Protein AF-A0A2A7A8S9-F1 (afdb_monomer_lite)

Foldseek 3Di:
DCCVQCVVLPDPDDDQRQLSVLQVVCVVVVHNPDRDRAQFPRVVVVLVVVVQWFAQLDQPDDFSKKWFFQPVLPLGTPHIWTFRDDPSQKTWTFTDNPVNHTDIDMDGSNHPRTGTIGHPPD

Sequence (122 aa):
GGYPYWSWYGFDSRVEWCACFVSWCYNQAGKSEPRFAGCEWQGVPWFQSHGQWGARGYNNLAPGDAIFFDWDLDGTADHVGIVIGTDGSRVYTVEGNSGDACKIKSYDLNYQSIKGYGLMNW

pLDDT: mean 97.31, std 2.48, range [77.56, 98.88]

Organism: NCBI:txid853

Secondary structure (DSSP, 8-state):
--HHHHHHHT-SS----HHHHHHHHHHHTT---S--S-IIIIIHHHHHHTT-EEETT-----TT-EEEE-SSSSS---EEEEEEEE-SSEEEEEESSTTSS-EEEEEETT-TTEEEEE----

Structure (mmCIF, N/CA/C/O backbone):
data_AF-A0A2A7A8S9-F1
#
_entry.id   AF-A0A2A7A8S9-F1
#
loop_
_atom_site.group_PDB
_atom_site.id
_atom_site.type_symbol
_atom_site.label_atom_id
_atom_site.label_alt_id
_atom_site.label_comp_id
_atom_site.label_asym_id
_atom_site.label_entity_id
_atom_site.label_seq_id
_atom_site.pdbx_PDB_ins_code
_atom_site.Cartn_x
_atom_site.Cartn_y
_atom_site.Cartn_z
_atom_site.occupancy
_atom_site.B_iso_or_equiv
_atom_site.auth_seq_id
_atom_site.auth_comp_id
_atom_site.auth_asym_id
_atom_site.auth_atom_id
_atom_site.pdbx_PDB_model_num
ATOM 1 N N . GLY A 1 1 ? 9.889 -13.444 -6.373 1.00 91.94 1 GLY A N 1
ATOM 2 C CA . GLY A 1 1 ? 8.440 -13.400 -6.626 1.00 91.94 1 GLY A CA 1
ATOM 3 C C . GLY A 1 1 ? 8.059 -12.117 -7.341 1.00 91.94 1 GLY A C 1
ATOM 4 O O . GLY A 1 1 ? 8.930 -11.340 -7.727 1.00 91.94 1 GLY A O 1
ATOM 5 N N . GLY A 1 2 ? 6.762 -11.916 -7.576 1.00 96.69 2 GLY A N 1
ATOM 6 C CA . GLY A 1 2 ? 6.211 -10.633 -8.033 1.00 96.69 2 GLY A CA 1
ATOM 7 C C . GLY A 1 2 ? 6.432 -10.235 -9.498 1.00 96.69 2 GLY A C 1
ATOM 8 O O . GLY A 1 2 ? 6.089 -9.106 -9.834 1.00 96.69 2 GLY A O 1
ATOM 9 N N . TYR A 1 3 ? 6.965 -11.123 -10.357 1.00 98.00 3 TYR A N 1
ATOM 10 C CA . TYR A 1 3 ? 7.277 -10.824 -11.771 1.00 98.00 3 TYR A CA 1
ATOM 11 C C . TYR A 1 3 ? 6.167 -10.061 -12.513 1.00 98.00 3 TYR A C 1
ATOM 13 O O . TYR A 1 3 ? 6.476 -9.021 -13.092 1.00 98.00 3 TYR A O 1
ATOM 21 N N . PRO A 1 4 ? 4.882 -10.471 -12.441 1.00 97.62 4 PRO A N 1
ATOM 22 C CA . PRO A 1 4 ? 3.819 -9.756 -13.145 1.00 97.62 4 PRO A CA 1
ATOM 23 C C . PRO A 1 4 ? 3.672 -8.289 -12.725 1.00 97.62 4 PRO A C 1
ATOM 25 O O . PRO A 1 4 ? 3.300 -7.466 -13.549 1.00 97.62 4 PRO A O 1
ATOM 28 N N . TYR A 1 5 ? 3.970 -7.949 -11.468 1.00 98.38 5 TYR A N 1
ATOM 29 C CA . TYR A 1 5 ? 3.676 -6.630 -10.907 1.00 98.38 5 TYR A CA 1
ATOM 30 C C . TYR A 1 5 ? 4.771 -5.614 -11.219 1.00 98.38 5 TYR A C 1
ATOM 32 O O . TYR A 1 5 ? 4.488 -4.550 -11.765 1.00 98.38 5 TYR A O 1
ATOM 40 N N . TRP A 1 6 ? 6.031 -5.933 -10.903 1.00 98.38 6 TRP A N 1
ATOM 41 C CA . TRP A 1 6 ? 7.136 -5.006 -11.163 1.00 98.38 6 TRP A CA 1
ATOM 42 C C . TRP A 1 6 ? 7.474 -4.913 -12.656 1.00 98.38 6 TRP A C 1
ATOM 44 O O . TRP A 1 6 ? 7.823 -3.832 -13.127 1.00 98.38 6 TRP A O 1
ATOM 54 N N . SER A 1 7 ? 7.297 -5.996 -13.425 1.00 98.38 7 SER A N 1
ATOM 55 C CA . SER A 1 7 ? 7.509 -5.958 -14.876 1.00 98.38 7 SER A CA 1
ATOM 56 C C . SER A 1 7 ? 6.427 -5.133 -15.574 1.00 98.38 7 SER A C 1
ATOM 58 O O . SER A 1 7 ? 6.760 -4.268 -16.378 1.00 98.38 7 SER A O 1
ATOM 60 N N . TRP A 1 8 ? 5.146 -5.307 -15.208 1.00 98.19 8 TRP A N 1
ATOM 61 C CA . TRP A 1 8 ? 4.055 -4.462 -15.717 1.00 98.19 8 TRP A CA 1
ATOM 62 C C . TRP A 1 8 ? 4.272 -2.981 -15.401 1.00 98.19 8 TRP A C 1
ATOM 64 O O . TRP A 1 8 ? 3.982 -2.121 -16.233 1.00 98.19 8 TRP A O 1
ATOM 74 N N . TYR A 1 9 ? 4.793 -2.674 -14.210 1.00 98.06 9 TYR A N 1
ATOM 75 C CA . TYR A 1 9 ? 5.046 -1.289 -13.830 1.00 98.06 9 TYR A CA 1
ATOM 76 C C . TYR A 1 9 ? 6.106 -0.628 -14.728 1.00 98.06 9 TYR A C 1
ATOM 78 O O . TYR A 1 9 ? 6.002 0.573 -14.994 1.00 98.06 9 TYR A O 1
ATOM 86 N N . GLY A 1 10 ? 7.071 -1.416 -15.221 1.00 98.19 10 GLY A N 1
ATOM 87 C CA . GLY A 1 10 ? 8.119 -0.995 -16.153 1.00 98.19 10 GLY A CA 1
ATOM 88 C C . GLY A 1 10 ? 9.552 -1.254 -15.676 1.00 98.19 10 GLY A C 1
ATOM 89 O O . GLY A 1 10 ? 10.472 -0.650 -16.216 1.00 98.19 10 GLY A O 1
ATOM 90 N N . PHE A 1 11 ? 9.764 -2.094 -14.656 1.00 98.12 11 PHE A N 1
ATOM 91 C CA . PHE A 1 11 ? 11.111 -2.447 -14.198 1.00 98.12 11 PHE A CA 1
ATOM 92 C C . PHE A 1 11 ? 11.693 -3.621 -14.995 1.00 98.12 11 PHE A C 1
ATOM 94 O O . PHE A 1 11 ? 11.037 -4.649 -15.169 1.00 98.12 11 PHE A O 1
ATOM 101 N N . ASP A 1 12 ? 12.962 -3.501 -15.389 1.00 97.75 12 ASP A N 1
ATOM 102 C CA . ASP A 1 12 ? 13.697 -4.546 -16.123 1.00 97.75 12 ASP A CA 1
ATOM 103 C C . ASP A 1 12 ? 14.243 -5.665 -15.217 1.00 97.75 12 ASP A C 1
ATOM 105 O O . ASP A 1 12 ? 14.714 -6.699 -15.691 1.00 97.75 12 ASP A O 1
ATOM 109 N N . SER A 1 13 ? 14.207 -5.474 -13.895 1.00 97.44 13 SER A N 1
ATOM 110 C CA . SER A 1 13 ? 14.664 -6.460 -12.913 1.00 97.44 13 SER A CA 1
ATOM 111 C C . SER A 1 13 ? 13.852 -6.398 -11.616 1.00 97.44 13 SER A C 1
ATOM 113 O O . SER A 1 13 ? 13.062 -5.479 -11.397 1.00 97.44 13 SER A O 1
ATOM 115 N N . ARG A 1 14 ? 14.021 -7.410 -10.755 1.00 97.38 14 ARG A N 1
ATOM 116 C CA . ARG A 1 14 ? 13.248 -7.558 -9.515 1.00 97.38 14 ARG A CA 1
ATOM 117 C C . ARG A 1 14 ? 13.529 -6.406 -8.547 1.00 97.38 14 ARG A C 1
ATOM 119 O O . ARG A 1 14 ? 14.652 -6.251 -8.078 1.00 97.38 14 ARG A O 1
ATOM 126 N N . VAL A 1 15 ? 12.469 -5.698 -8.168 1.00 97.62 15 VAL A N 1
ATOM 127 C CA . VAL A 1 15 ? 12.444 -4.688 -7.097 1.00 97.62 15 VAL A CA 1
ATOM 128 C C . VAL A 1 15 ? 11.531 -5.138 -5.955 1.00 97.62 15 VAL A C 1
ATOM 130 O O . VAL A 1 15 ? 10.794 -6.119 -6.096 1.00 97.62 15 VAL A O 1
ATOM 133 N N . GLU A 1 16 ? 11.553 -4.429 -4.824 1.00 97.56 16 GLU A N 1
ATOM 134 C CA . GLU A 1 16 ? 10.491 -4.566 -3.824 1.00 97.56 16 GLU A CA 1
ATOM 135 C C . GLU A 1 16 ? 9.163 -4.119 -4.447 1.00 97.56 16 GLU A C 1
ATOM 137 O O . GLU A 1 16 ? 9.051 -3.035 -5.016 1.00 97.56 16 GLU A O 1
ATOM 142 N N . TRP A 1 17 ? 8.163 -4.997 -4.416 1.00 98.50 17 TRP A N 1
ATOM 143 C CA . TRP A 1 17 ? 7.042 -4.929 -5.358 1.00 98.50 17 TRP A CA 1
ATOM 144 C C . TRP A 1 17 ? 5.676 -4.718 -4.699 1.00 98.50 17 TRP A C 1
ATOM 146 O O . TRP A 1 17 ? 4.660 -4.838 -5.377 1.00 98.50 17 TRP A O 1
ATOM 156 N N . CYS A 1 18 ? 5.625 -4.369 -3.410 1.00 98.50 18 CYS A N 1
ATOM 157 C CA . CYS A 1 18 ? 4.373 -4.069 -2.700 1.00 98.50 18 CYS A CA 1
ATOM 158 C C . CYS A 1 18 ? 3.587 -2.927 -3.371 1.00 98.50 18 CYS A C 1
ATOM 160 O O . CYS A 1 18 ? 2.428 -3.109 -3.729 1.00 98.50 18 CYS A O 1
ATOM 162 N N . ALA A 1 19 ? 4.233 -1.792 -3.649 1.00 98.75 19 ALA A N 1
ATOM 163 C CA . ALA A 1 19 ? 3.608 -0.658 -4.334 1.00 98.75 19 ALA A CA 1
ATOM 164 C C . ALA A 1 19 ? 3.241 -0.970 -5.795 1.00 98.75 19 ALA A C 1
ATOM 166 O O . ALA A 1 19 ? 2.152 -0.623 -6.253 1.00 98.75 19 ALA A O 1
ATOM 167 N N . CYS A 1 20 ? 4.102 -1.708 -6.507 1.00 98.75 20 CYS A N 1
ATOM 168 C CA . CYS A 1 20 ? 3.796 -2.178 -7.860 1.00 98.75 20 CYS A CA 1
ATOM 169 C C . CYS A 1 20 ? 2.545 -3.066 -7.876 1.00 98.75 20 CYS A C 1
ATOM 171 O O . CYS A 1 20 ? 1.713 -2.931 -8.767 1.00 98.75 20 CYS A O 1
ATOM 173 N N . PHE A 1 21 ? 2.399 -3.952 -6.885 1.00 98.81 21 PHE A N 1
ATOM 174 C CA . PHE A 1 21 ? 1.224 -4.805 -6.719 1.00 98.81 21 PHE A CA 1
ATOM 175 C C . PHE A 1 21 ? -0.047 -3.981 -6.500 1.00 98.81 21 PHE A C 1
ATOM 177 O O . PHE A 1 21 ? -1.031 -4.209 -7.197 1.00 98.81 21 PHE A O 1
ATOM 184 N N . VAL A 1 22 ? -0.015 -2.990 -5.602 1.00 98.81 22 VAL A N 1
ATOM 185 C CA . VAL A 1 22 ? -1.171 -2.113 -5.351 1.00 98.81 22 VAL A CA 1
ATOM 186 C C . VAL A 1 22 ? -1.578 -1.355 -6.620 1.00 98.81 22 VAL A C 1
ATOM 188 O O . VAL A 1 22 ? -2.737 -1.420 -7.028 1.00 98.81 22 VAL A O 1
ATOM 191 N N . SER A 1 23 ? -0.618 -0.732 -7.309 1.00 98.69 23 SER A N 1
ATOM 192 C CA . SER A 1 23 ? -0.864 -0.042 -8.585 1.00 98.69 23 SER A CA 1
ATOM 193 C C . SER A 1 23 ? -1.400 -0.968 -9.672 1.00 98.69 23 SER A C 1
ATOM 195 O O . SER A 1 23 ? -2.289 -0.592 -10.436 1.00 98.69 23 SER A O 1
ATOM 197 N N . TRP A 1 24 ? -0.877 -2.193 -9.747 1.00 98.62 24 TRP A N 1
ATOM 198 C CA . TRP A 1 24 ? -1.349 -3.198 -10.691 1.00 98.62 24 TRP A CA 1
ATOM 199 C C . TRP A 1 24 ? -2.802 -3.576 -10.401 1.00 98.62 24 TRP A C 1
ATOM 201 O O . TRP A 1 24 ? -3.620 -3.589 -11.317 1.00 98.62 24 TRP A O 1
ATOM 211 N N . CYS A 1 25 ? -3.157 -3.813 -9.136 1.00 98.44 25 CYS A N 1
ATOM 212 C CA . CYS A 1 25 ? -4.530 -4.110 -8.731 1.00 98.44 25 CYS A CA 1
ATOM 213 C C . CYS A 1 25 ? -5.495 -2.967 -9.071 1.00 98.44 25 CYS A C 1
ATOM 215 O O . CYS A 1 25 ? -6.568 -3.230 -9.613 1.00 98.44 25 CYS A O 1
ATOM 217 N N . TYR A 1 26 ? -5.116 -1.710 -8.825 1.00 98.19 26 TYR A N 1
ATOM 218 C CA . TYR A 1 26 ? -5.927 -0.558 -9.234 1.00 98.19 26 TYR A CA 1
ATOM 219 C C . TYR A 1 26 ? -6.114 -0.497 -10.749 1.00 98.19 26 TYR A C 1
ATOM 221 O O . TYR A 1 26 ? -7.236 -0.300 -11.221 1.00 98.19 26 TYR A O 1
ATOM 229 N N . ASN A 1 27 ? -5.061 -0.777 -11.518 1.00 98.12 27 ASN A N 1
ATOM 230 C CA . ASN A 1 27 ? -5.166 -0.861 -12.968 1.00 98.12 27 ASN A CA 1
ATOM 231 C C . ASN A 1 27 ? -6.112 -1.975 -13.432 1.00 98.12 27 ASN A C 1
ATOM 233 O O . ASN A 1 27 ? -6.950 -1.730 -14.299 1.00 98.12 27 ASN A O 1
ATOM 237 N N . GLN A 1 28 ? -6.044 -3.163 -12.824 1.00 97.56 28 GLN A N 1
ATOM 238 C CA . GLN A 1 28 ? -6.983 -4.254 -13.114 1.00 97.56 28 GLN A CA 1
ATOM 239 C C . GLN A 1 28 ? -8.431 -3.899 -12.746 1.00 97.56 28 GLN A C 1
ATOM 241 O O . GLN A 1 28 ? -9.360 -4.360 -13.404 1.00 97.56 28 GLN A O 1
ATOM 246 N N . ALA A 1 29 ? -8.636 -3.039 -11.746 1.00 96.19 29 ALA A N 1
ATOM 247 C CA . ALA A 1 29 ? -9.943 -2.488 -11.387 1.00 96.19 29 ALA A CA 1
ATOM 248 C C . ALA A 1 29 ? -10.407 -1.338 -12.311 1.00 96.19 29 ALA A C 1
ATOM 250 O O . ALA A 1 29 ? -11.406 -0.675 -12.027 1.00 96.19 29 ALA A O 1
ATOM 251 N N . GLY A 1 30 ? -9.694 -1.074 -13.412 1.00 96.69 30 GLY A N 1
ATOM 252 C CA . GLY A 1 30 ? -10.035 -0.033 -14.382 1.00 96.69 30 GLY A CA 1
ATOM 253 C C . GLY A 1 30 ? -9.667 1.384 -13.938 1.00 96.69 30 GLY A C 1
ATOM 254 O O . GLY A 1 30 ? -10.208 2.350 -14.476 1.00 96.69 30 GLY A O 1
ATOM 255 N N . LYS A 1 31 ? -8.768 1.535 -12.957 1.00 95.38 31 LYS A N 1
ATOM 256 C CA . LYS A 1 31 ? -8.288 2.836 -12.474 1.00 95.38 31 LYS A CA 1
ATOM 257 C C . LYS A 1 31 ? -6.878 3.102 -12.992 1.00 95.38 31 LYS A C 1
ATOM 259 O O . LYS A 1 31 ? -5.965 2.310 -12.783 1.00 95.38 31 LYS A O 1
ATOM 264 N N . SER A 1 32 ? -6.690 4.225 -13.680 1.00 94.12 32 SER A N 1
ATOM 265 C CA . SER A 1 32 ? -5.358 4.650 -14.131 1.00 94.12 32 SER A CA 1
ATOM 266 C C . SER A 1 32 ? -4.511 5.234 -13.000 1.00 94.12 32 SER A C 1
ATOM 268 O O . SER A 1 32 ? -3.291 5.202 -13.097 1.00 94.12 32 SER A O 1
ATOM 270 N N . GLU A 1 33 ? -5.157 5.750 -11.953 1.00 95.50 33 GLU A N 1
ATOM 271 C CA . GLU A 1 33 ? -4.535 6.356 -10.778 1.00 95.50 33 GLU A CA 1
ATOM 272 C C . GLU A 1 33 ? -5.257 5.898 -9.496 1.00 95.50 33 GLU A C 1
ATOM 274 O O . GLU A 1 33 ? -6.464 5.626 -9.551 1.00 95.50 33 GLU A O 1
ATOM 279 N N . PRO A 1 34 ? -4.554 5.830 -8.352 1.00 96.38 34 PRO A N 1
ATOM 280 C CA . PRO A 1 34 ? -3.134 6.145 -8.180 1.00 96.38 34 PRO A CA 1
ATOM 281 C C . PRO A 1 34 ? -2.201 5.089 -8.787 1.00 96.38 34 PRO A C 1
ATOM 283 O O . PRO A 1 34 ? -2.433 3.887 -8.653 1.00 96.38 34 PRO A O 1
ATOM 286 N N . ARG A 1 35 ? -1.115 5.541 -9.423 1.00 97.69 35 ARG A N 1
ATOM 287 C CA . ARG A 1 35 ? -0.036 4.694 -9.949 1.00 97.69 35 ARG A CA 1
ATOM 288 C C . ARG A 1 35 ? 1.311 5.087 -9.338 1.00 97.69 35 ARG A C 1
ATOM 290 O O . ARG A 1 35 ? 1.875 6.133 -9.641 1.00 97.69 35 ARG A O 1
ATOM 297 N N . PHE A 1 36 ? 1.846 4.211 -8.496 1.00 98.56 36 PHE A N 1
ATOM 298 C CA . PHE A 1 36 ? 3.089 4.405 -7.752 1.00 98.56 36 PHE A CA 1
ATOM 299 C C . PHE A 1 36 ? 3.884 3.099 -7.563 1.00 98.56 36 PHE A C 1
ATOM 301 O O . PHE A 1 36 ? 3.329 2.007 -7.442 1.00 98.56 36 PHE A O 1
ATOM 308 N N . ALA A 1 37 ? 5.210 3.214 -7.494 1.00 98.19 37 ALA A N 1
ATOM 309 C CA . ALA A 1 37 ? 6.135 2.127 -7.161 1.00 98.19 37 ALA A CA 1
ATOM 310 C C . ALA A 1 37 ? 6.932 2.391 -5.874 1.00 98.19 37 ALA A C 1
ATOM 312 O O . ALA A 1 37 ? 7.650 1.507 -5.415 1.00 98.19 37 ALA A O 1
ATOM 313 N N . GLY A 1 38 ? 6.794 3.579 -5.279 1.00 98.25 38 GLY A N 1
ATOM 314 C CA . GLY A 1 38 ? 7.345 3.922 -3.968 1.00 98.25 38 GLY A CA 1
ATOM 315 C C . GLY A 1 38 ? 6.254 4.178 -2.935 1.00 98.25 38 GLY A C 1
ATOM 316 O O . GLY A 1 38 ? 5.302 4.905 -3.219 1.00 98.25 38 GLY A O 1
ATOM 317 N N . CYS A 1 39 ? 6.402 3.620 -1.734 1.00 98.19 39 CYS A N 1
ATOM 318 C CA . CYS A 1 39 ? 5.463 3.834 -0.633 1.00 98.19 39 CYS A CA 1
ATOM 319 C C . CYS A 1 39 ? 5.508 5.295 -0.150 1.00 98.19 39 CYS A C 1
ATOM 321 O O . CYS A 1 39 ? 4.546 6.032 -0.359 1.00 98.19 39 CYS A O 1
ATOM 323 N N . GLU A 1 40 ? 6.636 5.732 0.424 1.00 98.06 40 GLU A N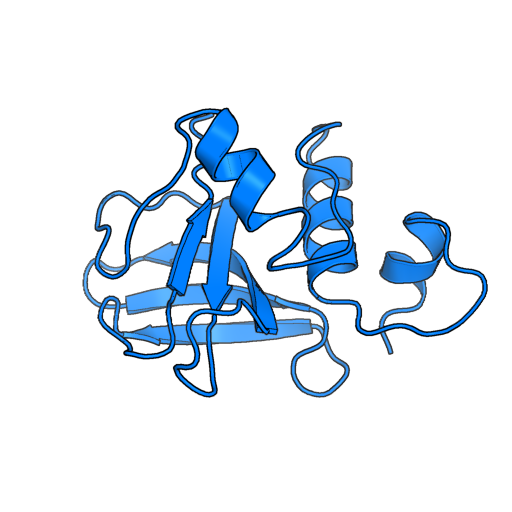 1
ATOM 324 C CA . GLU A 1 40 ? 6.752 7.064 1.040 1.00 98.06 40 GLU A CA 1
ATOM 325 C C . GLU A 1 40 ? 6.867 8.203 0.023 1.00 98.06 40 GLU A C 1
ATOM 327 O O . GLU A 1 40 ? 6.229 9.232 0.180 1.00 98.06 40 GLU A O 1
ATOM 332 N N . TRP A 1 41 ? 7.667 8.052 -1.033 1.00 97.50 41 TRP A N 1
ATOM 333 C CA . TRP A 1 41 ? 7.970 9.159 -1.956 1.00 97.50 41 TRP A CA 1
ATOM 334 C C . TRP A 1 41 ? 6.982 9.303 -3.122 1.00 97.50 41 TRP A C 1
ATOM 336 O O . TRP A 1 41 ? 7.088 10.261 -3.885 1.00 97.50 41 TRP A O 1
ATOM 346 N N . GLN A 1 42 ? 6.031 8.375 -3.292 1.00 98.44 42 GLN A N 1
ATOM 347 C CA . GLN A 1 42 ? 5.015 8.449 -4.354 1.00 98.44 42 GLN A CA 1
ATOM 348 C C . GLN A 1 42 ? 3.599 8.199 -3.828 1.00 98.44 42 GLN A C 1
ATOM 350 O O . GLN A 1 42 ? 2.747 9.068 -3.977 1.00 98.44 42 GLN A O 1
ATOM 355 N N . GLY A 1 43 ? 3.338 7.048 -3.201 1.00 98.38 43 GLY A N 1
ATOM 356 C CA . GLY A 1 43 ? 1.994 6.674 -2.751 1.00 98.38 43 GLY A CA 1
ATOM 357 C C . GLY A 1 43 ? 1.435 7.626 -1.692 1.00 98.38 43 GLY A C 1
ATOM 358 O O . GLY A 1 43 ? 0.395 8.246 -1.906 1.00 98.38 43 GLY A O 1
ATOM 359 N N . VAL A 1 44 ? 2.149 7.788 -0.575 1.00 98.75 44 VAL A N 1
ATOM 360 C CA . VAL A 1 44 ? 1.759 8.690 0.526 1.00 98.75 44 VAL A CA 1
ATOM 361 C C . VAL A 1 44 ? 1.484 10.128 0.040 1.00 98.75 44 VAL A C 1
ATOM 363 O O . VAL A 1 44 ? 0.369 10.612 0.262 1.00 98.75 44 VAL A O 1
ATOM 366 N N . PRO A 1 45 ? 2.408 10.824 -0.658 1.00 98.50 45 PRO A N 1
ATOM 367 C CA . PRO A 1 45 ? 2.177 12.196 -1.105 1.00 98.50 45 PRO A CA 1
ATOM 368 C C . PRO A 1 45 ? 1.077 12.304 -2.165 1.00 98.50 45 PRO A C 1
ATOM 370 O O . PRO A 1 45 ? 0.385 13.323 -2.211 1.00 98.50 45 PRO A O 1
ATOM 373 N N . TRP A 1 46 ? 0.859 11.274 -2.993 1.00 98.50 46 TRP A N 1
ATOM 374 C CA . TRP A 1 46 ? -0.268 11.261 -3.925 1.00 98.50 46 TRP A CA 1
ATOM 375 C C . TRP A 1 46 ? -1.589 11.340 -3.157 1.00 98.50 46 TRP A C 1
ATOM 377 O O . TRP A 1 46 ? -2.353 12.280 -3.358 1.00 98.50 46 TRP A O 1
ATOM 387 N N . PHE A 1 47 ? -1.822 10.444 -2.195 1.00 98.56 47 PHE A N 1
ATOM 388 C CA . PHE A 1 47 ? -3.066 10.453 -1.417 1.00 98.56 47 PHE A CA 1
ATOM 389 C C . PHE A 1 47 ? -3.226 11.734 -0.590 1.00 98.56 47 PHE A C 1
ATOM 391 O O . PHE A 1 47 ? -4.312 12.309 -0.541 1.00 98.56 47 PHE A O 1
ATOM 398 N N . GLN A 1 48 ? -2.144 12.234 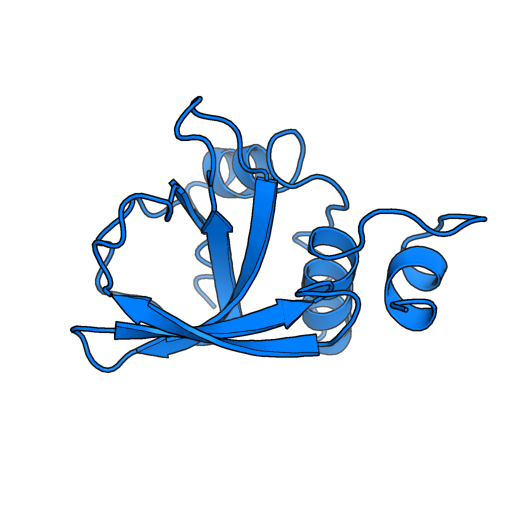0.011 1.00 98.31 48 GLN A N 1
ATOM 399 C CA . GLN A 1 48 ? -2.173 13.488 0.770 1.00 98.31 48 GLN A CA 1
ATOM 400 C C . GLN A 1 48 ? -2.523 14.696 -0.108 1.00 98.31 48 GLN A C 1
ATOM 402 O O . GLN A 1 48 ? -3.382 15.493 0.267 1.00 98.31 48 GLN A O 1
ATOM 407 N N . SER A 1 49 ? -1.910 14.823 -1.289 1.00 98.12 49 SER A N 1
ATOM 408 C CA . SER A 1 49 ? -2.171 15.943 -2.209 1.00 98.12 49 SER A CA 1
ATOM 409 C C . SER A 1 49 ? -3.583 15.933 -2.800 1.00 98.12 49 SER A C 1
ATOM 411 O O . SER A 1 49 ? -4.103 16.993 -3.141 1.00 98.12 49 SER A O 1
ATOM 413 N N . HIS A 1 50 ? -4.234 14.769 -2.853 1.00 97.31 50 HIS A N 1
ATOM 414 C CA . HIS A 1 50 ? -5.625 14.625 -3.291 1.00 97.31 50 HIS A CA 1
ATOM 415 C C . HIS A 1 50 ? -6.641 14.768 -2.143 1.00 97.31 50 HIS A C 1
ATOM 417 O O . HIS A 1 50 ? -7.840 14.608 -2.362 1.00 97.31 50 HIS A O 1
ATOM 423 N N . GLY A 1 51 ? -6.194 15.060 -0.913 1.00 97.62 51 GLY A N 1
ATOM 424 C CA . GLY A 1 51 ? -7.073 15.116 0.263 1.00 97.62 51 GLY A CA 1
ATOM 425 C C . GLY A 1 51 ? -7.667 13.753 0.637 1.00 97.62 51 GLY A C 1
ATOM 426 O O . GLY A 1 51 ? -8.698 13.677 1.299 1.00 97.62 51 GLY A O 1
ATOM 427 N N . GLN A 1 52 ? -7.022 12.675 0.199 1.00 97.94 52 GLN A N 1
ATOM 428 C CA . GLN A 1 52 ? -7.461 11.287 0.302 1.00 97.94 52 GLN A CA 1
ATOM 429 C C . GLN A 1 52 ? -6.611 10.510 1.316 1.00 97.94 52 GLN A C 1
ATOM 431 O O . GLN A 1 52 ? -6.268 9.353 1.102 1.00 97.94 52 GLN A O 1
ATOM 436 N N . TRP A 1 53 ? -6.235 11.146 2.427 1.00 98.25 53 TRP A N 1
ATOM 437 C CA . TRP A 1 53 ? -5.397 10.527 3.454 1.00 98.25 53 TRP A CA 1
ATOM 438 C C . TRP A 1 53 ? -6.144 10.367 4.779 1.00 98.25 53 TRP A C 1
ATOM 440 O O . TRP A 1 53 ? -6.642 11.342 5.344 1.00 98.25 53 TRP A O 1
ATOM 450 N N . GLY A 1 54 ? -6.177 9.140 5.298 1.00 97.75 54 GLY A N 1
ATOM 451 C CA . GLY A 1 54 ? -6.649 8.808 6.641 1.00 97.75 54 GLY A CA 1
ATOM 452 C C . GLY A 1 54 ? -5.479 8.469 7.567 1.00 97.75 54 GLY A C 1
ATOM 453 O O . GLY A 1 54 ? -4.581 7.719 7.195 1.00 97.75 54 GLY A O 1
ATOM 454 N N . ALA A 1 55 ? -5.472 8.994 8.792 1.00 96.44 55 ALA A N 1
ATOM 455 C CA . ALA A 1 55 ? -4.455 8.640 9.787 1.00 96.44 55 ALA A CA 1
ATOM 456 C C . ALA A 1 55 ? -4.676 7.226 10.366 1.00 96.44 55 ALA A C 1
ATOM 458 O O . ALA A 1 55 ? -5.737 6.625 10.195 1.00 96.44 55 ALA A O 1
ATOM 459 N N . ARG A 1 56 ? -3.692 6.690 11.101 1.00 96.00 56 ARG A N 1
ATOM 460 C CA . ARG A 1 56 ? -3.877 5.472 11.914 1.00 96.00 56 ARG A CA 1
ATOM 461 C C . ARG A 1 56 ? -5.137 5.583 12.788 1.00 96.00 56 ARG A C 1
ATOM 463 O O . ARG A 1 56 ? -5.420 6.648 13.330 1.00 96.00 56 ARG A O 1
ATOM 470 N N . GLY A 1 57 ? -5.877 4.483 12.930 1.00 93.31 57 GLY A 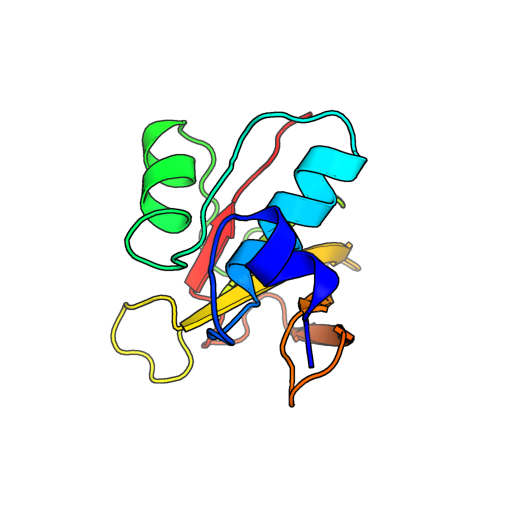N 1
ATOM 471 C CA . GLY A 1 57 ? -7.152 4.464 13.654 1.00 93.31 57 GLY A CA 1
ATOM 472 C C . GLY A 1 57 ? -8.351 4.998 12.859 1.00 93.31 57 GLY A C 1
ATOM 473 O O . GLY A 1 57 ? -9.451 5.056 13.405 1.00 93.31 57 GLY A O 1
ATOM 474 N N . TYR A 1 58 ? -8.179 5.377 11.584 1.00 95.25 58 TYR A N 1
ATOM 475 C CA . TYR A 1 58 ? -9.302 5.728 10.714 1.00 95.25 58 TYR A CA 1
ATOM 476 C C . TYR A 1 58 ? -10.301 4.567 10.636 1.00 95.25 58 TYR A C 1
ATOM 478 O O . TYR A 1 58 ? -9.931 3.438 10.327 1.00 95.25 58 TYR A O 1
ATOM 486 N N . ASN A 1 59 ? -11.565 4.841 10.947 1.00 91.44 59 ASN A N 1
ATOM 487 C CA . ASN A 1 59 ? -12.588 3.819 11.177 1.00 91.44 59 ASN A CA 1
ATOM 488 C C . ASN A 1 59 ? -13.599 3.674 10.029 1.00 91.44 59 ASN A C 1
ATOM 490 O O . ASN A 1 59 ? -14.411 2.754 10.062 1.00 91.44 59 ASN A O 1
ATOM 494 N N . ASN A 1 60 ? -13.541 4.542 9.017 1.00 93.56 60 ASN A N 1
ATOM 495 C CA . ASN A 1 60 ? -14.439 4.522 7.860 1.00 93.56 60 ASN A CA 1
ATOM 496 C C . ASN A 1 60 ? -13.744 3.961 6.606 1.00 93.56 60 ASN A C 1
ATOM 498 O O . ASN A 1 60 ? -13.775 4.574 5.544 1.00 93.56 60 ASN A O 1
ATOM 502 N N . LEU A 1 61 ? -13.051 2.831 6.758 1.00 96.06 61 LEU A N 1
ATOM 503 C CA . LEU A 1 61 ? -12.308 2.179 5.676 1.00 96.06 61 LEU A CA 1
ATOM 504 C C . LEU A 1 61 ? -13.247 1.438 4.720 1.00 96.06 61 LEU A C 1
ATOM 506 O O . LEU A 1 61 ? -14.159 0.736 5.163 1.00 96.06 61 LEU A O 1
ATOM 510 N N . ALA A 1 62 ? -12.959 1.512 3.425 1.00 95.94 62 ALA A N 1
ATOM 511 C CA . ALA A 1 62 ? -13.644 0.763 2.382 1.00 95.94 62 ALA A CA 1
ATOM 512 C C . ALA A 1 62 ? -12.701 -0.253 1.710 1.00 95.94 62 ALA A C 1
ATOM 514 O O . ALA A 1 62 ? -11.492 -0.021 1.605 1.00 95.94 62 ALA A O 1
ATOM 515 N N . PRO A 1 63 ? -13.223 -1.391 1.210 1.00 97.31 63 PRO A N 1
ATOM 516 C CA . PRO A 1 63 ? -12.453 -2.263 0.337 1.00 97.31 63 PRO A CA 1
ATOM 517 C C . PRO A 1 63 ? -11.873 -1.493 -0.858 1.00 97.31 63 PRO A C 1
ATOM 519 O O . PRO A 1 63 ? -12.593 -0.799 -1.579 1.00 97.31 63 PRO A O 1
ATOM 522 N N . GLY A 1 64 ? -10.569 -1.653 -1.059 1.00 98.06 64 GLY A N 1
ATOM 523 C CA . GLY A 1 64 ? -9.766 -0.966 -2.061 1.00 98.06 64 GLY A CA 1
ATOM 524 C C . GLY A 1 64 ? -8.986 0.241 -1.562 1.00 98.06 64 GLY A C 1
ATOM 525 O O . GLY A 1 64 ? -8.121 0.696 -2.299 1.00 98.06 64 GLY A O 1
ATOM 526 N N . ASP A 1 65 ? -9.214 0.723 -0.339 1.00 98.69 65 ASP A N 1
ATOM 527 C CA . 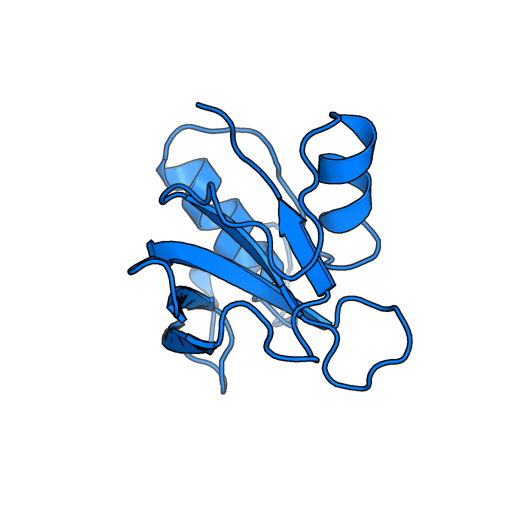ASP A 1 65 ? -8.317 1.709 0.262 1.00 98.69 65 ASP A CA 1
ATOM 528 C C . ASP A 1 65 ? -6.897 1.133 0.382 1.00 98.69 65 ASP A C 1
ATOM 530 O O . ASP A 1 65 ? -6.702 -0.050 0.679 1.00 98.69 65 ASP A O 1
ATOM 534 N N . ALA A 1 66 ? -5.883 1.969 0.175 1.00 98.75 66 ALA A N 1
ATOM 535 C CA . ALA A 1 66 ? -4.504 1.602 0.463 1.00 98.75 66 ALA A CA 1
ATOM 536 C C . ALA A 1 66 ? -4.260 1.660 1.974 1.00 98.75 66 ALA A C 1
ATOM 538 O O . ALA A 1 66 ? -4.736 2.567 2.654 1.00 98.75 66 ALA A O 1
ATOM 539 N N . ILE A 1 67 ? -3.442 0.754 2.495 1.00 98.88 67 ILE A N 1
ATOM 540 C CA . ILE A 1 67 ? -2.913 0.815 3.863 1.00 98.88 67 ILE A CA 1
ATOM 541 C C . ILE A 1 67 ? -1.393 0.864 3.802 1.00 98.88 67 ILE A C 1
ATOM 543 O O . ILE A 1 67 ? -0.783 0.019 3.151 1.00 98.88 67 ILE A O 1
ATOM 547 N N . PHE A 1 68 ? -0.790 1.845 4.469 1.00 98.81 68 PHE A N 1
ATOM 548 C CA . PHE A 1 68 ? 0.656 2.053 4.518 1.00 98.81 68 PHE A CA 1
ATOM 549 C C . PHE A 1 68 ? 1.200 1.717 5.903 1.00 98.81 68 PHE A C 1
ATOM 551 O O . PHE A 1 68 ? 0.601 2.083 6.920 1.00 98.81 68 PHE A O 1
ATOM 558 N N . PHE A 1 69 ? 2.361 1.069 5.937 1.00 98.81 69 PHE A N 1
ATOM 559 C CA . PHE A 1 69 ? 3.045 0.696 7.167 1.00 98.81 69 PHE A CA 1
ATOM 560 C C . PHE A 1 69 ? 4.402 1.378 7.291 1.00 98.81 69 PHE A C 1
ATOM 562 O O . PHE A 1 69 ? 5.118 1.486 6.301 1.00 98.81 69 PHE A O 1
ATOM 569 N N . ASP A 1 70 ? 4.720 1.776 8.514 1.00 98.44 70 ASP A N 1
ATOM 570 C CA . ASP A 1 70 ? 6.008 2.270 9.002 1.00 98.44 70 ASP A CA 1
ATOM 571 C C . ASP A 1 70 ? 6.441 1.285 10.097 1.00 98.44 70 ASP A C 1
ATOM 573 O O . ASP A 1 70 ? 5.913 1.292 11.214 1.00 98.44 70 ASP A O 1
ATOM 577 N N . TRP A 1 71 ? 7.251 0.297 9.722 1.00 96.62 71 TRP A N 1
ATOM 578 C CA . TRP A 1 71 ? 7.602 -0.828 10.591 1.00 96.62 71 TRP A CA 1
ATOM 579 C C . TRP A 1 71 ? 8.613 -0.429 11.654 1.00 96.62 71 TRP A C 1
ATOM 581 O O . TRP A 1 71 ? 8.489 -0.885 12.795 1.00 96.62 71 TRP A O 1
ATOM 591 N N . ASP A 1 72 ? 9.545 0.445 11.289 1.00 97.06 72 ASP A N 1
ATOM 592 C CA . ASP A 1 72 ? 10.638 0.883 12.154 1.00 97.06 72 ASP A CA 1
ATOM 593 C C . ASP A 1 72 ? 10.275 2.128 12.988 1.00 97.06 72 ASP A C 1
ATOM 595 O O . ASP A 1 72 ? 11.023 2.508 13.891 1.00 97.06 72 ASP A O 1
ATOM 599 N N . LEU A 1 73 ? 9.080 2.696 12.769 1.00 96.81 73 LEU A N 1
ATOM 600 C CA . LEU A 1 73 ? 8.525 3.866 13.461 1.00 96.81 73 LEU A CA 1
ATOM 601 C C . LEU A 1 73 ? 9.371 5.132 13.263 1.00 96.81 73 LEU A C 1
ATOM 603 O O . LEU A 1 73 ? 9.460 5.975 14.162 1.00 96.81 73 LEU A O 1
ATOM 607 N N . ASP A 1 74 ? 9.995 5.263 12.094 1.00 97.38 74 ASP A N 1
ATOM 608 C CA . ASP A 1 74 ? 10.861 6.391 11.741 1.00 97.38 74 ASP A CA 1
ATOM 609 C C . ASP A 1 74 ? 10.117 7.502 10.977 1.00 97.38 74 ASP A C 1
ATOM 611 O O . ASP A 1 74 ? 10.683 8.555 10.669 1.00 97.38 74 ASP A O 1
ATOM 615 N N . GLY A 1 75 ? 8.824 7.297 10.724 1.00 96.12 75 GLY A N 1
ATOM 616 C CA . GLY A 1 75 ? 7.975 8.198 9.969 1.00 96.12 75 GLY A CA 1
ATOM 617 C C . GLY A 1 75 ? 7.972 7.932 8.468 1.00 96.12 75 GLY A C 1
ATOM 618 O O . GLY A 1 75 ? 7.302 8.688 7.768 1.00 96.12 75 GLY A O 1
ATOM 619 N N . THR A 1 76 ? 8.638 6.894 7.961 1.00 97.81 76 THR A N 1
ATOM 620 C CA . THR A 1 76 ? 8.723 6.515 6.540 1.00 97.81 76 THR A CA 1
ATOM 621 C C . THR A 1 76 ? 7.852 5.292 6.264 1.00 97.81 76 THR A C 1
ATOM 623 O O . THR A 1 76 ? 7.836 4.330 7.017 1.00 97.81 76 THR A O 1
ATOM 626 N N . ALA A 1 77 ? 7.082 5.302 5.175 1.00 98.19 77 ALA A N 1
ATOM 627 C CA . ALA A 1 77 ? 6.335 4.126 4.754 1.00 98.19 77 ALA A CA 1
ATOM 628 C C . ALA A 1 77 ? 7.258 3.091 4.090 1.00 98.19 77 ALA A C 1
ATOM 630 O O . ALA A 1 77 ? 7.773 3.327 2.993 1.00 98.19 77 ALA A O 1
ATOM 631 N N . ASP A 1 78 ? 7.359 1.912 4.694 1.00 98.31 78 ASP A N 1
ATOM 632 C CA . ASP A 1 78 ? 8.110 0.755 4.195 1.00 98.31 78 ASP A CA 1
ATOM 633 C C . ASP A 1 78 ? 7.259 -0.142 3.297 1.00 98.31 78 ASP A C 1
ATOM 635 O O . ASP A 1 78 ? 7.728 -0.751 2.331 1.00 98.31 78 ASP A O 1
ATOM 639 N N . HIS A 1 79 ? 5.969 -0.245 3.619 1.00 98.69 79 HIS A N 1
ATOM 640 C CA . HIS A 1 79 ? 5.083 -1.224 3.010 1.00 98.69 79 HIS A CA 1
ATOM 641 C C . HIS A 1 79 ? 3.707 -0.658 2.705 1.00 98.69 79 HIS A C 1
ATOM 643 O O . HIS A 1 79 ? 3.238 0.281 3.346 1.00 98.69 79 HIS A O 1
ATOM 649 N N . VAL A 1 80 ? 3.043 -1.270 1.729 1.00 98.88 80 VAL A N 1
ATOM 650 C CA . VAL A 1 80 ? 1.689 -0.915 1.328 1.00 98.88 80 VAL A CA 1
ATOM 651 C C . VAL A 1 80 ? 0.909 -2.162 0.923 1.00 98.88 80 VAL A C 1
ATOM 653 O O . VAL A 1 80 ? 1.450 -3.069 0.286 1.00 98.88 80 VAL A O 1
ATOM 656 N N . GLY A 1 81 ? -0.367 -2.190 1.283 1.00 98.81 81 GLY A N 1
ATOM 657 C CA . GLY A 1 81 ? -1.332 -3.205 0.872 1.00 98.81 81 GLY A CA 1
ATOM 658 C C . GLY A 1 81 ? -2.670 -2.590 0.484 1.00 98.81 81 GLY A C 1
ATOM 659 O O . GLY A 1 81 ? -2.836 -1.370 0.507 1.00 98.81 81 GLY A O 1
ATOM 660 N N . ILE A 1 82 ? -3.630 -3.452 0.160 1.00 98.81 82 ILE A N 1
ATOM 661 C CA . ILE A 1 82 ? -5.016 -3.072 -0.125 1.00 98.81 82 ILE A CA 1
ATOM 662 C C . ILE A 1 82 ? -5.899 -3.569 1.011 1.00 98.81 82 ILE A C 1
ATOM 664 O O . ILE A 1 82 ? -5.848 -4.747 1.370 1.00 98.81 82 ILE A O 1
ATOM 668 N N . VAL A 1 83 ? -6.732 -2.691 1.553 1.00 98.69 83 VAL A N 1
ATOM 669 C CA . VAL A 1 83 ? -7.810 -3.048 2.474 1.00 98.69 83 VAL A CA 1
ATOM 670 C C . VAL A 1 83 ? -8.848 -3.868 1.715 1.00 98.69 83 VAL A C 1
ATOM 672 O O . VAL A 1 83 ? -9.345 -3.454 0.675 1.00 98.69 83 VAL A O 1
ATOM 675 N N . ILE A 1 84 ? -9.207 -5.036 2.237 1.00 98.31 84 ILE A N 1
ATOM 676 C CA . ILE A 1 84 ? -10.286 -5.882 1.698 1.00 98.31 84 ILE A CA 1
ATOM 677 C C . ILE A 1 84 ? -11.506 -5.930 2.626 1.00 98.31 84 ILE A C 1
ATOM 679 O O . ILE A 1 84 ? -12.536 -6.489 2.259 1.00 98.31 84 ILE A O 1
ATOM 683 N N . GLY A 1 85 ? -11.407 -5.332 3.816 1.00 97.38 85 GLY A N 1
ATOM 684 C CA . GLY A 1 85 ? -12.514 -5.178 4.752 1.00 97.38 85 GLY A CA 1
ATOM 685 C C . GLY A 1 85 ? -12.060 -4.734 6.141 1.00 97.38 85 GLY A C 1
ATOM 686 O O . GLY A 1 85 ? -10.867 -4.667 6.439 1.00 97.38 85 GLY A O 1
ATOM 687 N N . THR A 1 86 ? -13.032 -4.470 7.009 1.00 96.75 86 THR A N 1
ATOM 688 C CA . THR A 1 86 ? -12.838 -4.174 8.432 1.00 96.75 86 THR A CA 1
ATOM 689 C C . THR A 1 86 ? -14.024 -4.713 9.229 1.00 96.75 86 THR A C 1
ATOM 691 O O . THR A 1 86 ? -15.134 -4.786 8.703 1.00 96.75 86 THR A O 1
ATOM 694 N N . ASP A 1 87 ? -13.802 -5.093 10.485 1.00 95.44 87 ASP A N 1
ATOM 695 C CA . ASP A 1 87 ? -14.874 -5.395 11.450 1.00 95.44 87 ASP A CA 1
ATOM 696 C C . ASP A 1 87 ? -15.046 -4.294 12.513 1.00 95.44 87 ASP A C 1
ATOM 698 O O . ASP A 1 87 ? -15.756 -4.473 13.502 1.00 95.44 87 ASP A O 1
ATOM 702 N N . GLY A 1 88 ? -14.384 -3.149 12.318 1.00 91.38 88 GLY A N 1
ATOM 703 C CA . GLY A 1 88 ? -14.381 -2.014 13.243 1.00 91.38 88 GLY A CA 1
ATOM 704 C C . GLY A 1 88 ? -13.311 -2.099 14.335 1.00 91.38 88 GLY A C 1
ATOM 705 O O . GLY A 1 88 ? -12.954 -1.071 14.905 1.00 91.38 88 GLY A O 1
ATOM 706 N N . SER A 1 89 ? -12.748 -3.282 14.589 1.00 94.44 89 SER A N 1
ATOM 707 C CA . SER A 1 89 ? -11.604 -3.480 15.492 1.00 94.44 89 SER A CA 1
ATOM 708 C C . SER A 1 89 ? -10.329 -3.867 14.746 1.00 94.44 89 SER A C 1
ATOM 710 O O . SER A 1 89 ? -9.219 -3.529 15.164 1.00 94.44 89 SER A O 1
ATOM 712 N N . ARG A 1 90 ? -10.483 -4.552 13.612 1.00 97.25 90 ARG A N 1
ATOM 713 C CA . ARG A 1 90 ? -9.397 -5.054 12.783 1.00 97.25 90 ARG A CA 1
ATOM 714 C C . ARG A 1 90 ? -9.596 -4.658 11.335 1.00 97.25 90 ARG A C 1
ATOM 716 O O . ARG A 1 90 ? -10.710 -4.699 10.820 1.00 97.25 90 ARG A O 1
ATOM 723 N N . VAL A 1 91 ? -8.488 -4.368 10.667 1.00 98.38 91 VAL A N 1
ATOM 724 C CA . VAL A 1 91 ? -8.422 -4.218 9.213 1.00 98.38 91 VAL A CA 1
ATOM 725 C C . VAL A 1 91 ? -7.910 -5.516 8.594 1.00 98.38 91 VAL A C 1
ATOM 727 O O . VAL A 1 91 ? -6.970 -6.131 9.103 1.00 98.38 91 VAL A O 1
ATOM 730 N N . TYR A 1 92 ? -8.540 -5.938 7.503 1.00 98.62 92 TYR A N 1
ATOM 731 C CA . TYR A 1 92 ? -8.154 -7.092 6.697 1.00 98.62 92 TYR A CA 1
ATOM 732 C C . TYR A 1 92 ? -7.541 -6.597 5.397 1.00 98.62 92 TYR A C 1
ATOM 734 O O . TYR A 1 92 ? -8.090 -5.703 4.750 1.00 98.62 92 TYR A O 1
ATOM 742 N N . THR A 1 93 ? -6.413 -7.177 5.005 1.00 98.81 93 THR A N 1
ATOM 743 C CA . THR A 1 93 ? -5.615 -6.690 3.879 1.00 98.81 93 THR A CA 1
ATOM 744 C C . THR A 1 93 ? -5.278 -7.814 2.914 1.00 98.81 93 THR A C 1
ATOM 746 O O . THR A 1 93 ? -5.199 -8.980 3.305 1.00 98.81 93 THR A O 1
ATOM 749 N N . VAL A 1 94 ? -5.036 -7.460 1.655 1.00 98.81 94 VAL A N 1
ATOM 750 C CA . VAL A 1 94 ? -4.220 -8.249 0.734 1.00 98.81 94 VAL A CA 1
ATOM 751 C C . VAL A 1 94 ? -2.952 -7.461 0.420 1.00 98.81 94 VAL A C 1
ATOM 753 O O . VAL A 1 94 ? -2.998 -6.306 -0.003 1.00 98.81 94 VAL A O 1
ATOM 756 N N . GLU A 1 95 ? -1.805 -8.080 0.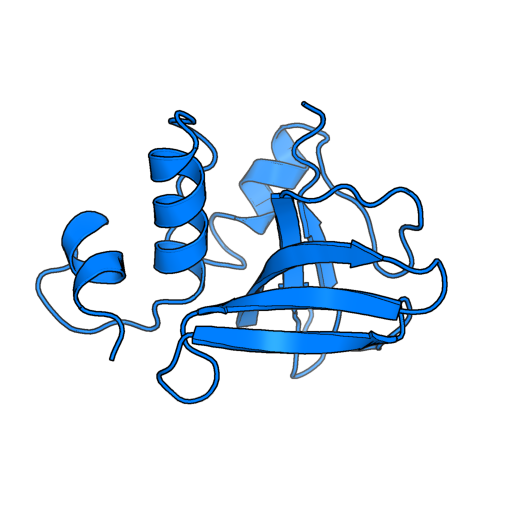661 1.00 98.75 95 GLU A N 1
ATOM 757 C CA . GLU A 1 95 ? -0.492 -7.450 0.551 1.00 98.75 95 GLU A CA 1
ATOM 758 C C . GLU A 1 95 ? 0.382 -8.231 -0.423 1.00 98.75 95 GLU A C 1
ATOM 760 O O . GLU A 1 95 ? 0.513 -9.455 -0.329 1.00 98.75 95 GLU A O 1
ATOM 765 N N . GLY A 1 96 ? 0.985 -7.513 -1.367 1.00 98.50 96 GLY A N 1
ATOM 766 C CA . GLY A 1 96 ? 2.055 -8.034 -2.202 1.00 98.50 96 GLY A CA 1
ATOM 767 C C . GLY A 1 96 ? 3.387 -7.964 -1.466 1.00 98.50 96 GLY A C 1
ATOM 768 O O . GLY A 1 96 ? 3.596 -7.105 -0.621 1.00 98.50 96 GLY A O 1
ATOM 769 N N . ASN A 1 97 ? 4.323 -8.832 -1.828 1.00 98.06 97 ASN A N 1
ATOM 770 C CA . ASN A 1 97 ? 5.685 -8.861 -1.305 1.00 98.06 97 ASN A CA 1
ATOM 771 C C . ASN A 1 97 ? 5.784 -9.135 0.205 1.00 98.06 97 ASN A C 1
ATOM 773 O O . ASN A 1 97 ? 6.796 -8.843 0.837 1.00 98.06 97 ASN A O 1
ATOM 777 N N . SER A 1 98 ? 4.763 -9.752 0.801 1.00 96.62 98 SER A N 1
ATOM 778 C CA . SER A 1 98 ? 4.812 -10.199 2.191 1.00 96.62 98 SER A CA 1
ATOM 779 C C . SER A 1 98 ? 5.570 -11.525 2.283 1.00 96.62 98 SER A C 1
ATOM 781 O O . SER A 1 98 ? 4.982 -12.609 2.247 1.00 96.62 98 SER A O 1
ATOM 783 N N . GLY A 1 99 ? 6.897 -11.464 2.402 1.00 96.06 99 GLY A N 1
ATOM 784 C CA . GLY A 1 99 ? 7.758 -12.650 2.320 1.00 96.06 99 GLY A CA 1
ATOM 785 C C . GLY A 1 99 ? 7.739 -13.257 0.917 1.00 96.06 99 GLY A C 1
ATOM 786 O O . GLY A 1 99 ? 7.473 -14.446 0.767 1.00 96.06 99 GLY A O 1
ATOM 787 N N . ASP A 1 100 ? 7.939 -12.399 -0.088 1.00 96.94 100 ASP A N 1
ATOM 788 C CA . ASP A 1 100 ? 7.989 -12.724 -1.521 1.00 96.94 100 ASP A CA 1
ATOM 789 C C . ASP A 1 100 ? 6.726 -13.405 -2.100 1.00 96.94 100 ASP A C 1
ATOM 791 O O . ASP A 1 100 ? 6.773 -14.065 -3.139 1.00 96.94 100 ASP A O 1
ATOM 795 N N . ALA A 1 101 ? 5.567 -13.194 -1.467 1.00 98.00 101 ALA A N 1
ATOM 796 C CA . ALA A 1 101 ? 4.269 -13.712 -1.901 1.00 98.00 101 ALA A CA 1
ATOM 797 C C . ALA A 1 101 ? 3.135 -12.700 -1.669 1.00 98.00 101 ALA A C 1
ATOM 799 O O . ALA A 1 101 ? 3.290 -11.746 -0.905 1.00 98.00 101 ALA A O 1
ATOM 800 N N . CYS A 1 102 ? 1.989 -12.929 -2.317 1.00 98.25 102 CYS A N 1
ATOM 801 C CA . CYS A 1 102 ? 0.739 -12.253 -1.971 1.00 98.25 102 CYS A CA 1
ATOM 802 C C . CYS A 1 102 ? 0.120 -12.943 -0.752 1.00 98.25 102 CYS A C 1
ATOM 804 O O . CYS A 1 102 ? -0.037 -14.167 -0.758 1.00 98.25 102 CYS A O 1
ATOM 806 N N . LYS A 1 103 ? -0.226 -12.186 0.290 1.00 98.62 103 LYS A N 1
ATOM 807 C CA . LYS A 1 103 ? -0.805 -12.733 1.523 1.00 98.62 103 LYS A CA 1
ATOM 808 C C . LYS A 1 103 ? -2.001 -11.917 1.976 1.00 98.62 103 LYS A C 1
ATOM 810 O O . LYS A 1 103 ? -2.013 -10.699 1.846 1.00 98.62 103 LYS A O 1
ATOM 815 N N . ILE A 1 104 ? -2.978 -12.613 2.549 1.00 98.62 104 ILE A N 1
ATOM 816 C CA . ILE A 1 104 ? -4.024 -11.976 3.343 1.00 98.62 104 ILE A CA 1
ATOM 817 C C . ILE A 1 104 ? -3.493 -11.813 4.761 1.00 98.62 104 ILE A C 1
ATOM 819 O O . ILE A 1 104 ? -2.946 -12.764 5.329 1.00 98.62 104 ILE A O 1
ATOM 823 N N . LYS A 1 105 ? -3.634 -10.617 5.326 1.00 98.62 105 LYS A N 1
ATOM 824 C CA . LYS A 1 105 ? -3.217 -10.315 6.697 1.00 98.62 105 LYS A CA 1
ATOM 825 C C . LYS A 1 105 ? -4.318 -9.554 7.424 1.00 98.62 105 LYS A C 1
ATOM 827 O O . LYS A 1 105 ? -5.331 -9.161 6.847 1.00 98.62 105 LYS A O 1
ATOM 832 N N . SER A 1 106 ? -4.155 -9.442 8.735 1.00 98.31 106 SER A N 1
ATOM 833 C CA . SER A 1 106 ? -5.108 -8.761 9.598 1.00 98.31 106 SER A CA 1
ATOM 834 C C . SER A 1 106 ? -4.370 -8.072 10.733 1.00 98.31 106 SER A C 1
ATOM 836 O O . SER A 1 106 ? -3.517 -8.689 11.378 1.00 98.31 106 SER A O 1
ATOM 838 N N . TYR A 1 107 ? -4.740 -6.828 11.009 1.00 98.31 107 TYR A N 1
ATOM 839 C CA . TYR A 1 107 ? -4.116 -5.997 12.034 1.00 98.31 107 TYR A CA 1
ATOM 840 C C . TYR A 1 107 ? -5.178 -5.367 12.914 1.00 98.31 107 TYR A C 1
ATOM 842 O O . TYR A 1 107 ? -6.296 -5.128 12.465 1.00 98.31 107 TYR A O 1
ATOM 850 N N . ASP A 1 108 ? -4.809 -5.082 14.159 1.00 97.75 108 ASP A N 1
ATOM 851 C CA . ASP A 1 108 ? -5.575 -4.154 14.986 1.00 97.75 108 ASP A CA 1
ATOM 852 C C . ASP A 1 108 ? -5.630 -2.783 14.292 1.00 97.75 108 ASP A C 1
ATOM 854 O O . ASP A 1 108 ? -4.624 -2.340 13.732 1.00 97.75 108 ASP A O 1
ATOM 858 N N . LEU A 1 109 ? -6.782 -2.112 14.314 1.00 96.06 109 LEU A N 1
ATOM 859 C CA . LEU A 1 109 ? -6.968 -0.810 13.662 1.00 96.06 109 LEU A CA 1
ATOM 860 C C . LEU A 1 109 ? -5.990 0.264 14.183 1.00 96.06 109 LEU A C 1
ATOM 862 O O . LEU A 1 109 ? -5.634 1.200 13.461 1.00 96.06 109 LEU A O 1
ATOM 866 N N . ASN A 1 110 ? -5.539 0.108 15.430 1.00 96.25 110 ASN A N 1
ATOM 867 C CA . ASN A 1 110 ? -4.587 0.979 16.111 1.00 96.25 110 ASN A CA 1
ATOM 868 C C . ASN A 1 110 ? -3.162 0.414 16.119 1.00 96.25 110 ASN A C 1
ATOM 870 O O . ASN A 1 110 ? -2.314 0.929 16.850 1.00 96.25 110 ASN A O 1
ATOM 874 N N . TYR A 1 111 ? -2.875 -0.634 15.338 1.00 98.00 111 TYR A N 1
ATOM 875 C CA . TYR A 1 111 ? -1.541 -1.221 15.271 1.00 98.00 111 TYR A CA 1
ATOM 876 C C . TYR A 1 111 ? -0.497 -0.141 14.969 1.00 98.00 111 TYR A C 1
ATOM 878 O O . TYR A 1 111 ? -0.611 0.590 13.988 1.00 98.00 111 TYR A O 1
ATOM 886 N N . GLN A 1 112 ? 0.509 -0.025 15.840 1.00 97.62 112 GLN A N 1
ATOM 887 C CA . GLN A 1 112 ? 1.432 1.115 15.854 1.00 97.62 112 GLN A CA 1
ATOM 888 C C . GLN A 1 112 ? 2.148 1.334 14.520 1.00 97.62 112 GLN A C 1
ATOM 890 O O . GLN A 1 112 ? 2.336 2.478 14.120 1.00 97.62 112 GLN A O 1
ATOM 895 N N . SER A 1 113 ? 2.467 0.250 13.812 1.00 98.19 113 SER A N 1
ATOM 896 C CA . SER A 1 113 ? 3.169 0.317 12.535 1.00 98.19 113 SER A CA 1
ATOM 897 C C . SER A 1 113 ? 2.257 0.661 11.362 1.00 98.19 113 SER A C 1
ATOM 899 O O . SER A 1 113 ? 2.725 0.727 10.237 1.00 98.19 113 SER A O 1
ATOM 901 N N . ILE A 1 114 ? 0.955 0.869 11.572 1.00 98.56 114 ILE A N 1
ATOM 902 C CA . ILE A 1 114 ? 0.108 1.501 10.559 1.00 98.56 114 ILE A CA 1
ATOM 903 C C . ILE A 1 114 ? 0.471 2.986 10.535 1.00 98.56 114 ILE A C 1
ATOM 905 O O . ILE A 1 114 ? 0.250 3.704 11.513 1.00 98.56 114 ILE A O 1
ATOM 909 N N . LYS A 1 115 ? 1.000 3.452 9.404 1.00 98.50 115 LYS A N 1
ATOM 910 C CA . LYS A 1 115 ? 1.265 4.875 9.166 1.00 98.50 115 LYS A CA 1
ATOM 911 C C . LYS A 1 115 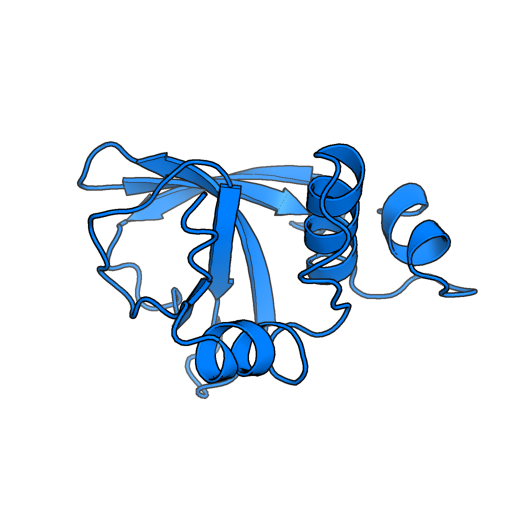? -0.031 5.613 8.838 1.00 98.50 115 LYS A C 1
ATOM 913 O O . LYS A 1 115 ? -0.284 6.708 9.338 1.00 98.50 115 LYS A O 1
ATOM 918 N N . GLY A 1 116 ? -0.866 5.003 8.004 1.00 98.44 116 GLY A N 1
ATOM 919 C CA . GLY A 1 116 ? -2.142 5.565 7.585 1.00 98.44 116 GLY A CA 1
ATOM 920 C C . GLY A 1 116 ? -2.705 4.864 6.360 1.00 98.44 116 GLY A C 1
ATOM 921 O O . GLY A 1 116 ? -2.270 3.772 5.991 1.00 98.44 116 GLY A O 1
ATOM 922 N N . TYR A 1 117 ? -3.683 5.512 5.745 1.00 98.69 117 TYR A N 1
ATOM 923 C CA . TYR A 1 117 ? -4.511 4.951 4.695 1.00 98.69 117 TYR A CA 1
ATOM 924 C C . TYR A 1 117 ? -4.647 5.928 3.530 1.00 98.69 117 TYR A C 1
ATOM 926 O O . TYR A 1 117 ? -4.841 7.127 3.735 1.00 98.69 117 TYR A O 1
ATOM 934 N N . GLY A 1 118 ? -4.580 5.398 2.313 1.00 98.56 118 GLY A N 1
ATOM 935 C CA . GLY A 1 118 ? -4.969 6.106 1.101 1.00 98.56 118 GLY A CA 1
ATOM 936 C C . GLY A 1 118 ? -6.418 5.784 0.757 1.00 98.56 118 GLY A C 1
ATOM 937 O O . GLY A 1 118 ? -6.728 4.637 0.454 1.00 98.56 118 GLY A O 1
ATOM 938 N N . LEU A 1 119 ? -7.295 6.779 0.830 1.00 98.31 119 LEU A N 1
ATOM 939 C CA . LEU A 1 119 ? -8.742 6.623 0.707 1.00 98.31 119 LEU A CA 1
ATOM 940 C C . LEU A 1 119 ? -9.170 6.754 -0.755 1.00 98.31 119 LEU A C 1
ATOM 942 O O . LEU A 1 119 ? -9.079 7.834 -1.338 1.00 98.31 119 LEU A O 1
ATOM 946 N N . MET A 1 120 ? -9.669 5.678 -1.355 1.00 95.38 120 MET A N 1
ATOM 947 C CA . MET A 1 120 ? -10.055 5.693 -2.769 1.00 95.38 120 MET A CA 1
ATOM 948 C C . MET A 1 120 ? -11.354 6.473 -3.020 1.00 95.38 120 MET A C 1
ATOM 950 O O . MET A 1 120 ? -11.531 7.001 -4.118 1.00 95.38 120 MET A O 1
ATOM 954 N N . ASN A 1 121 ? -12.223 6.601 -2.003 1.00 88.38 121 ASN A N 1
ATOM 955 C CA . ASN A 1 121 ? -13.442 7.431 -2.002 1.00 88.38 121 ASN A CA 1
ATOM 956 C C . ASN A 1 121 ? -14.344 7.260 -3.243 1.00 88.38 121 ASN A C 1
ATOM 958 O O . ASN A 1 121 ? -14.924 8.232 -3.732 1.00 88.38 121 ASN A O 1
ATOM 962 N N . TRP A 1 122 ? -14.425 6.042 -3.775 1.00 77.56 122 TRP A N 1
ATOM 963 C CA . TRP A 1 122 ? -15.230 5.718 -4.952 1.00 77.56 122 TRP A CA 1
ATOM 964 C C . TRP A 1 122 ? -16.680 5.348 -4.636 1.00 77.56 122 TRP A C 1
ATOM 966 O O . TRP A 1 122 ? -16.960 4.890 -3.506 1.00 77.56 122 TRP A O 1
#

InterPro domains:
  IPR000064 Endopeptidase, NLPC/P60 domain [PS51935] (1-122)
  IPR007921 CHAP domain [PF05257] (13-97)
  IPR038765 Papain-like cysteine peptidase superfamily [SSF54001] (7-87)

Radius of gyration: 13.2 Å; chains: 1; bounding box: 30×30×32 Å